Protein AF-A0A6J6SKW1-F1 (afdb_monomer)

Mean predicted aligned error: 5.34 Å

pLDDT: mean 77.15, std 4.51, range [59.34, 83.94]

Sequence (43 aa):
MKDNASSNIFHVPGLRFYNMTKPRHCYHDAEAAEADDMRAPKR

Secondary structure (DSSP, 8-state):
-EEETTTTEEEPTTSTTTTT---S-B-SSHHHHHHTTPBPPP-

Organism: NCBI:txid449393

Radius of gyration: 8.92 Å; Cα contacts (8 Å, |Δi|>4): 67; chains: 1; bounding box: 20×17×20 Å

Structure (mmCIF, N/CA/C/O backbone):
data_AF-A0A6J6SKW1-F1
#
_entry.id   AF-A0A6J6SKW1-F1
#
loop_
_atom_site.group_PDB
_atom_site.id
_atom_site.type_symbol
_atom_site.label_atom_id
_atom_site.label_alt_id
_atom_site.label_comp_id
_atom_site.label_asym_id
_atom_site.label_entity_id
_atom_site.label_seq_id
_atom_site.pdbx_PDB_ins_code
_atom_site.Cartn_x
_atom_site.Cartn_y
_atom_site.Cartn_z
_a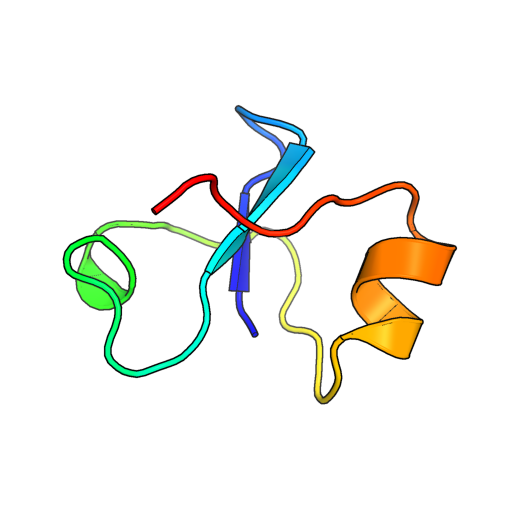tom_site.occupancy
_atom_site.B_iso_or_equiv
_atom_site.auth_seq_id
_atom_site.auth_comp_id
_atom_site.auth_asym_id
_atom_site.auth_atom_id
_atom_site.pdbx_PDB_model_num
ATOM 1 N N . MET A 1 1 ? -5.210 -2.951 -8.487 1.00 71.81 1 MET A N 1
ATOM 2 C CA . MET A 1 1 ? -4.407 -2.339 -7.404 1.00 71.81 1 MET A CA 1
ATOM 3 C C . MET A 1 1 ? -4.186 -0.866 -7.693 1.00 71.81 1 MET A C 1
ATOM 5 O O . MET A 1 1 ? -3.985 -0.502 -8.840 1.00 71.81 1 MET A O 1
ATOM 9 N N . LYS A 1 2 ? -4.277 -0.008 -6.678 1.00 77.00 2 LYS A N 1
ATOM 10 C CA . LYS A 1 2 ? -4.052 1.436 -6.817 1.00 77.00 2 LYS A CA 1
ATOM 11 C C . LYS A 1 2 ? -2.666 1.785 -6.323 1.00 77.00 2 LYS A C 1
ATOM 13 O O . LYS A 1 2 ? -2.383 1.494 -5.163 1.00 77.00 2 LYS A O 1
ATOM 18 N N . ASP A 1 3 ? -1.843 2.409 -7.151 1.00 78.94 3 ASP A N 1
ATOM 19 C CA . ASP A 1 3 ? -0.564 2.893 -6.668 1.00 78.94 3 ASP A CA 1
ATOM 20 C C . ASP A 1 3 ? -0.770 4.017 -5.631 1.00 78.94 3 ASP A C 1
ATOM 22 O O . ASP A 1 3 ? -1.767 4.736 -5.656 1.00 78.94 3 ASP A O 1
ATOM 26 N N . ASN A 1 4 ? 0.152 4.157 -4.690 1.00 75.19 4 ASN A N 1
ATOM 27 C CA . ASN A 1 4 ? 0.302 5.354 -3.893 1.00 75.19 4 ASN A CA 1
ATOM 28 C C . ASN A 1 4 ? 1.763 5.791 -3.964 1.00 75.19 4 ASN A C 1
ATOM 30 O O . ASN A 1 4 ? 2.555 5.464 -3.079 1.00 75.19 4 ASN A O 1
ATOM 34 N N . ALA A 1 5 ? 2.108 6.557 -4.997 1.00 71.38 5 ALA A N 1
ATOM 35 C CA . ALA A 1 5 ? 3.430 7.160 -5.153 1.00 71.38 5 ALA A CA 1
ATOM 36 C C . ALA A 1 5 ? 3.890 7.975 -3.930 1.00 71.38 5 ALA A C 1
ATOM 38 O O . ALA A 1 5 ? 5.082 8.182 -3.739 1.00 71.38 5 ALA A O 1
ATOM 39 N N . SER A 1 6 ? 2.973 8.435 -3.070 1.00 74.75 6 SER A N 1
ATOM 40 C CA . SER A 1 6 ? 3.340 9.119 -1.824 1.00 74.75 6 SER A CA 1
ATOM 41 C C . SER A 1 6 ? 4.017 8.199 -0.803 1.00 74.75 6 SER A C 1
ATOM 43 O O . SER A 1 6 ? 4.663 8.685 0.120 1.00 74.75 6 SER A O 1
ATOM 45 N N . SER A 1 7 ? 3.845 6.882 -0.916 1.00 71.62 7 SER A N 1
ATOM 46 C CA . SER A 1 7 ? 4.383 5.905 0.037 1.00 71.62 7 SER A CA 1
ATOM 47 C C . SER A 1 7 ? 5.066 4.705 -0.634 1.00 71.62 7 SER A C 1
ATOM 49 O O . SER A 1 7 ? 5.493 3.798 0.076 1.00 71.62 7 SER A O 1
ATOM 51 N N . ASN A 1 8 ? 5.173 4.687 -1.970 1.00 80.44 8 ASN A N 1
ATOM 52 C CA . ASN A 1 8 ? 5.642 3.547 -2.774 1.00 80.44 8 ASN A CA 1
ATOM 53 C C . ASN A 1 8 ? 4.958 2.219 -2.401 1.00 80.44 8 ASN A C 1
ATOM 55 O O . ASN A 1 8 ? 5.583 1.159 -2.368 1.00 80.44 8 ASN A O 1
ATOM 59 N N . ILE A 1 9 ? 3.660 2.273 -2.087 1.00 83.94 9 ILE A N 1
ATOM 60 C CA . ILE A 1 9 ? 2.858 1.086 -1.765 1.00 83.94 9 ILE A CA 1
ATOM 61 C C . ILE A 1 9 ? 1.580 1.046 -2.590 1.00 83.94 9 ILE A C 1
ATOM 63 O O . ILE A 1 9 ? 0.964 2.080 -2.838 1.00 83.94 9 ILE A O 1
ATOM 67 N N . PHE A 1 10 ? 1.162 -0.147 -3.013 1.00 83.94 10 PHE A N 1
ATOM 68 C CA . PHE A 1 10 ? -0.071 -0.328 -3.776 1.00 83.94 10 PHE A CA 1
ATOM 69 C C . PHE A 1 10 ? -1.211 -0.806 -2.879 1.00 83.94 10 PHE A C 1
ATOM 71 O O . PHE A 1 10 ? -1.071 -1.724 -2.087 1.00 83.94 10 PHE A O 1
ATOM 78 N N . HIS A 1 11 ? -2.399 -0.237 -3.020 1.00 81.19 11 HIS A N 1
ATOM 79 C CA . HIS A 1 11 ? -3.568 -0.692 -2.279 1.00 81.19 11 HIS A CA 1
ATOM 80 C C . HIS A 1 11 ? -4.372 -1.698 -3.108 1.00 81.19 11 HIS A C 1
ATOM 82 O O . HIS A 1 11 ? -4.783 -1.420 -4.242 1.00 81.19 11 HIS A O 1
ATOM 88 N N . VAL A 1 12 ? -4.634 -2.870 -2.529 1.00 79.06 12 VAL A N 1
ATOM 89 C CA . VAL A 1 12 ? -5.584 -3.852 -3.067 1.00 79.06 12 VAL A CA 1
ATOM 90 C C . VAL A 1 12 ? -7.022 -3.533 -2.635 1.00 79.06 12 VAL A C 1
ATOM 92 O O . VAL A 1 12 ? -7.227 -2.982 -1.545 1.00 79.06 12 VAL A O 1
ATOM 95 N N . PRO A 1 13 ? -8.025 -3.879 -3.465 1.00 76.00 13 PRO A N 1
ATOM 96 C CA . PRO A 1 13 ? -9.428 -3.827 -3.066 1.00 76.00 13 PRO A CA 1
ATOM 97 C C . PRO A 1 13 ? -9.644 -4.647 -1.787 1.00 76.00 13 PRO A C 1
ATOM 99 O O . PRO A 1 13 ? -9.158 -5.769 -1.685 1.00 76.00 13 PRO A O 1
ATOM 102 N N . GLY A 1 14 ? -10.343 -4.082 -0.801 1.00 74.81 14 GLY A N 1
ATOM 103 C CA . GLY A 1 14 ? -10.567 -4.718 0.508 1.00 74.81 14 GLY A CA 1
ATOM 104 C C . GLY A 1 14 ? -9.659 -4.211 1.633 1.00 74.81 14 GLY A C 1
ATOM 105 O O . GLY A 1 14 ? -9.950 -4.451 2.803 1.00 74.81 14 GLY A O 1
ATOM 106 N N . LEU A 1 15 ? -8.612 -3.439 1.323 1.00 75.88 15 LEU A N 1
ATOM 107 C CA . LEU A 1 15 ? -7.865 -2.710 2.348 1.00 75.88 15 LEU A CA 1
ATOM 108 C C . LEU A 1 15 ? -8.599 -1.447 2.789 1.00 75.88 15 LEU A C 1
ATOM 110 O O . LEU A 1 15 ? -9.215 -0.739 1.992 1.00 75.88 15 LEU A O 1
ATOM 114 N N . ARG A 1 16 ? -8.433 -1.114 4.069 1.00 73.69 16 ARG A N 1
A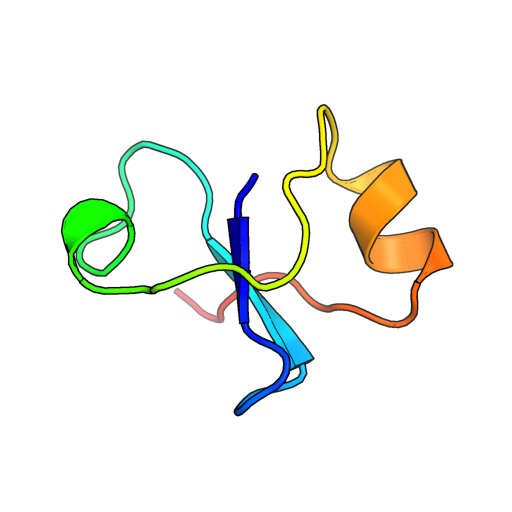TOM 115 C CA . ARG A 1 16 ? -9.103 0.007 4.742 1.00 73.69 16 ARG A CA 1
ATOM 116 C C . ARG A 1 16 ? -8.892 1.358 4.046 1.00 73.69 16 ARG A C 1
ATOM 118 O O . ARG A 1 16 ? -9.783 2.198 4.057 1.00 73.69 16 ARG A O 1
ATOM 125 N N . PHE A 1 17 ? -7.740 1.542 3.403 1.00 70.94 17 PHE A N 1
ATOM 126 C CA . PHE A 1 17 ? -7.370 2.783 2.718 1.00 70.94 17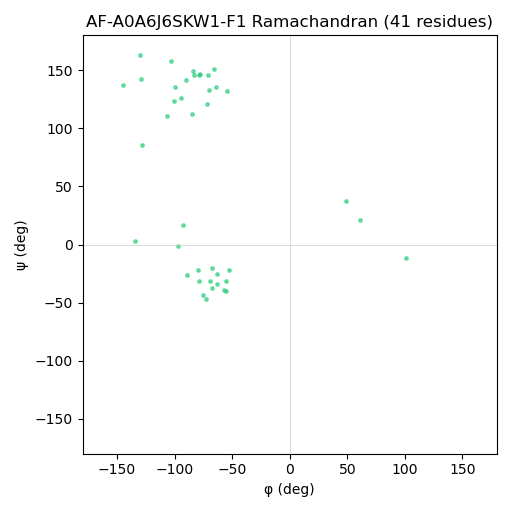 PHE A CA 1
ATOM 127 C C . PHE A 1 17 ? -7.635 2.779 1.207 1.00 70.94 17 PHE A C 1
ATOM 129 O O . PHE A 1 17 ? -7.431 3.802 0.564 1.00 70.94 17 PHE A O 1
ATOM 136 N N . TYR A 1 18 ? -8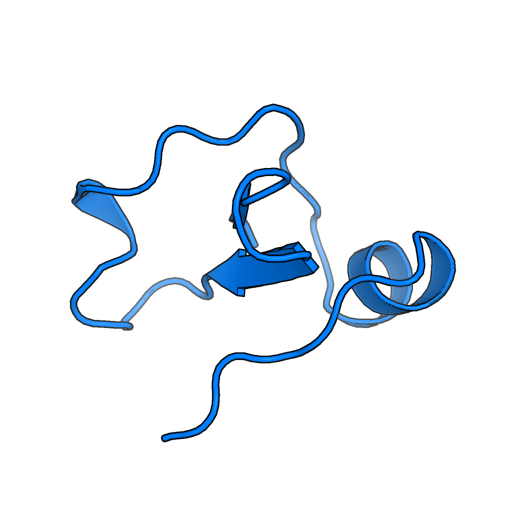.144 1.687 0.626 1.00 75.81 18 TYR A N 1
ATOM 137 C CA . TYR A 1 18 ? -8.334 1.572 -0.827 1.00 75.81 18 TYR A CA 1
ATOM 138 C C . TYR A 1 18 ? -9.188 2.707 -1.428 1.00 75.81 18 TYR A C 1
ATOM 140 O O . TYR A 1 18 ? -8.861 3.245 -2.487 1.00 75.81 18 TYR A O 1
ATOM 148 N N . ASN A 1 19 ? -10.24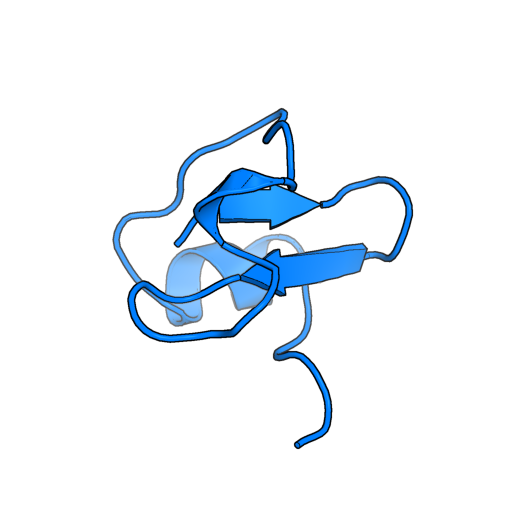6 3.120 -0.721 1.00 75.25 19 ASN A N 1
ATOM 149 C CA . ASN A 1 19 ? -11.119 4.216 -1.153 1.00 75.25 19 ASN A CA 1
ATOM 150 C C . ASN A 1 19 ? -10.552 5.616 -0.872 1.00 75.25 19 ASN A C 1
ATOM 152 O O . ASN A 1 19 ? -10.970 6.568 -1.524 1.00 75.25 19 ASN A O 1
ATOM 156 N N . MET A 1 20 ? -9.615 5.759 0.071 1.00 77.50 20 MET A N 1
ATOM 157 C CA . MET A 1 20 ? -9.011 7.057 0.408 1.00 77.50 20 MET A CA 1
ATOM 158 C C . MET A 1 20 ? -7.773 7.358 -0.439 1.00 77.50 20 MET A C 1
ATOM 160 O O . MET A 1 20 ? -7.464 8.523 -0.683 1.00 77.50 20 MET A O 1
ATOM 164 N N . THR A 1 21 ? -7.083 6.328 -0.928 1.00 76.44 21 THR A N 1
ATOM 165 C CA . THR A 1 21 ? -5.907 6.500 -1.777 1.00 76.44 21 THR A CA 1
ATOM 166 C C . THR A 1 21 ? -6.312 6.997 -3.167 1.00 76.44 21 THR A C 1
ATOM 168 O O . THR A 1 21 ? -7.057 6.336 -3.904 1.00 76.44 21 THR A O 1
ATOM 171 N N . LYS A 1 22 ? -5.795 8.166 -3.560 1.00 75.56 22 LYS A N 1
ATOM 172 C CA . LYS A 1 22 ? -5.816 8.630 -4.952 1.00 75.56 22 LYS A CA 1
ATOM 173 C C . LYS A 1 22 ? -4.609 8.039 -5.681 1.00 75.56 22 LYS A C 1
ATOM 175 O O . LYS A 1 22 ? -3.491 8.422 -5.352 1.00 75.56 22 LYS A O 1
ATOM 180 N N . PRO A 1 23 ? -4.818 7.134 -6.644 1.00 71.88 23 PRO A N 1
ATOM 181 C CA . PRO A 1 23 ? -3.727 6.565 -7.397 1.00 71.88 23 PRO A CA 1
ATOM 182 C C . PRO A 1 23 ? -3.272 7.554 -8.456 1.00 71.88 23 PRO A C 1
ATOM 184 O O . PRO A 1 23 ? -4.084 8.272 -9.045 1.00 71.88 23 PRO A O 1
ATOM 187 N N . ARG A 1 24 ? -1.979 7.551 -8.732 1.00 75.56 24 ARG A N 1
ATOM 188 C CA . ARG A 1 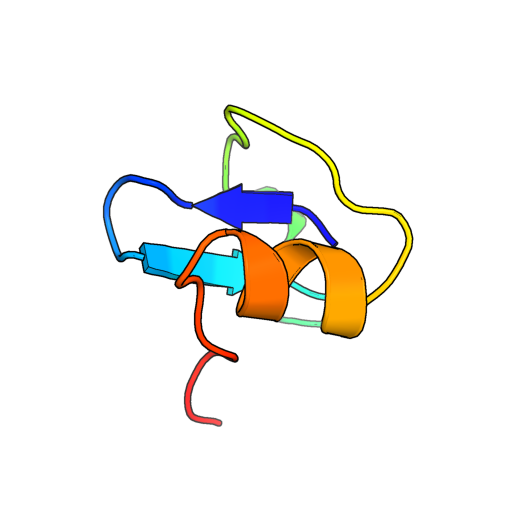24 ? -1.428 8.047 -9.990 1.00 75.56 24 ARG A CA 1
ATOM 189 C C . ARG A 1 24 ? -1.587 7.029 -11.124 1.00 75.56 24 ARG A C 1
ATOM 191 O O . ARG A 1 24 ? -1.753 7.436 -12.267 1.00 75.56 24 ARG A O 1
ATOM 198 N N . HIS A 1 25 ? -1.559 5.739 -10.817 1.00 76.38 25 HIS A N 1
ATOM 199 C CA . HIS A 1 25 ? -1.571 4.609 -11.723 1.00 76.38 25 HIS A CA 1
ATOM 200 C C . HIS A 1 25 ? -2.363 3.444 -11.112 1.00 76.38 25 HIS A C 1
ATOM 202 O O . HIS A 1 25 ? -2.280 3.131 -9.920 1.00 76.38 25 HIS A O 1
ATOM 208 N N . CYS A 1 26 ? -3.184 2.801 -11.936 1.00 79.31 26 CYS A N 1
ATOM 209 C CA . CYS A 1 26 ? -3.954 1.633 -11.538 1.00 79.31 26 CYS A CA 1
ATOM 210 C C . CYS A 1 26 ? -3.329 0.405 -12.192 1.00 79.31 26 CYS A C 1
ATOM 212 O O . CYS A 1 26 ? -3.433 0.230 -13.401 1.00 79.31 26 CYS A O 1
ATOM 214 N N . TYR A 1 27 ? -2.716 -0.451 -11.385 1.00 79.38 27 TYR A N 1
ATOM 215 C CA . TYR A 1 27 ?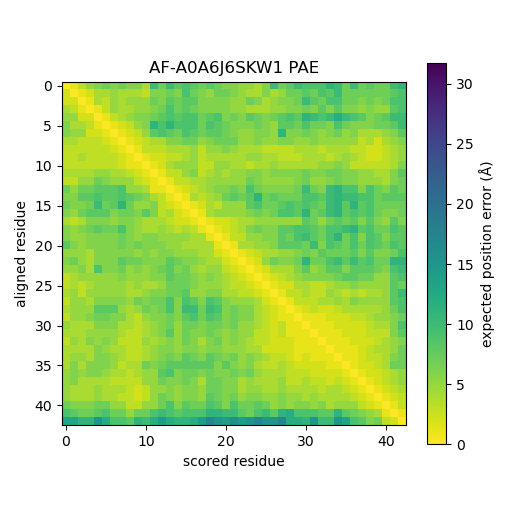 -2.206 -1.742 -11.829 1.00 79.38 27 TYR A CA 1
ATOM 216 C C . TYR A 1 27 ? -3.324 -2.778 -11.830 1.00 79.38 27 TYR A C 1
ATOM 218 O O . TYR A 1 27 ? -4.209 -2.745 -10.969 1.00 79.38 27 TYR A O 1
ATOM 226 N N . HIS A 1 28 ? -3.287 -3.717 -12.768 1.00 79.31 28 HIS A N 1
ATOM 227 C CA . HIS A 1 28 ? -4.206 -4.852 -12.745 1.00 79.31 28 HIS A CA 1
ATOM 228 C C . HIS A 1 28 ? -3.777 -5.861 -11.663 1.00 79.31 28 HIS A C 1
ATOM 230 O O . HIS A 1 28 ? -4.588 -6.237 -10.814 1.00 79.31 28 HIS A O 1
ATOM 236 N N . ASP A 1 29 ? -2.471 -6.137 -11.592 1.00 79.25 29 ASP A N 1
ATOM 237 C CA . ASP A 1 29 ? -1.870 -7.198 -10.779 1.00 79.25 29 ASP A CA 1
ATOM 238 C C . ASP A 1 29 ? -0.695 -6.705 -9.921 1.00 79.25 29 ASP A C 1
ATOM 240 O O . ASP A 1 29 ? -0.142 -5.627 -10.158 1.00 79.25 29 ASP A O 1
ATOM 244 N N . ALA A 1 30 ? -0.319 -7.505 -8.914 1.00 79.12 30 ALA A N 1
ATOM 245 C CA . ALA A 1 30 ? 0.771 -7.177 -7.988 1.00 79.12 30 ALA A CA 1
ATOM 246 C C . ALA A 1 30 ? 2.123 -7.174 -8.697 1.00 79.12 30 ALA A C 1
ATOM 248 O O . ALA A 1 30 ? 2.927 -6.292 -8.430 1.00 79.12 30 ALA A O 1
ATOM 249 N N . GLU A 1 31 ? 2.347 -8.087 -9.646 1.00 79.25 31 GLU A N 1
ATOM 250 C CA . GLU A 1 31 ? 3.575 -8.112 -10.446 1.00 79.25 31 GLU A CA 1
ATOM 251 C C . GLU A 1 31 ? 3.822 -6.806 -11.198 1.00 79.25 31 GLU A C 1
ATOM 253 O O . GLU A 1 31 ? 4.957 -6.352 -11.267 1.00 79.25 31 GLU A O 1
ATOM 258 N N . ALA A 1 32 ? 2.772 -6.177 -11.733 1.00 81.75 32 ALA A N 1
ATOM 259 C CA . ALA A 1 32 ? 2.918 -4.905 -12.433 1.00 81.75 32 ALA A CA 1
ATOM 260 C C . ALA A 1 32 ? 3.286 -3.765 -11.472 1.00 81.75 32 ALA A C 1
ATOM 262 O O . ALA A 1 32 ? 4.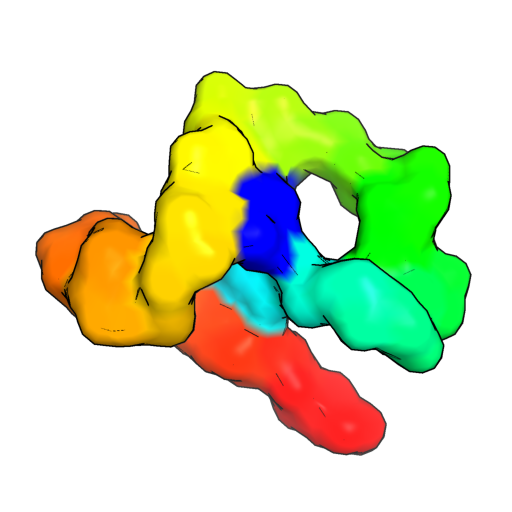007 -2.854 -11.858 1.00 81.75 32 ALA A O 1
ATOM 263 N N . ALA A 1 33 ? 2.820 -3.831 -10.222 1.00 81.56 33 ALA A N 1
ATOM 264 C CA . ALA A 1 33 ? 3.217 -2.881 -9.192 1.00 81.56 33 ALA A CA 1
ATOM 265 C C . ALA A 1 33 ? 4.665 -3.135 -8.732 1.00 81.56 33 ALA A C 1
ATOM 267 O O . ALA A 1 33 ? 5.462 -2.205 -8.694 1.00 81.56 33 ALA A O 1
ATOM 268 N N . GLU A 1 34 ? 5.037 -4.383 -8.450 1.00 81.38 34 GLU A N 1
ATOM 269 C CA . GLU A 1 34 ? 6.400 -4.746 -8.031 1.00 81.38 34 GLU A CA 1
ATOM 270 C C . GLU A 1 34 ? 7.435 -4.447 -9.136 1.00 81.38 34 GLU A C 1
ATOM 272 O O . GLU A 1 34 ? 8.543 -4.012 -8.832 1.00 81.38 34 GLU A O 1
ATOM 277 N N . ALA A 1 35 ? 7.068 -4.587 -10.419 1.00 83.94 35 ALA A N 1
ATOM 278 C CA . ALA A 1 35 ? 7.898 -4.169 -11.555 1.00 83.94 35 ALA A CA 1
ATOM 279 C C . ALA A 1 35 ? 8.150 -2.649 -11.599 1.00 83.94 35 ALA A C 1
ATOM 281 O O . ALA A 1 35 ? 9.163 -2.20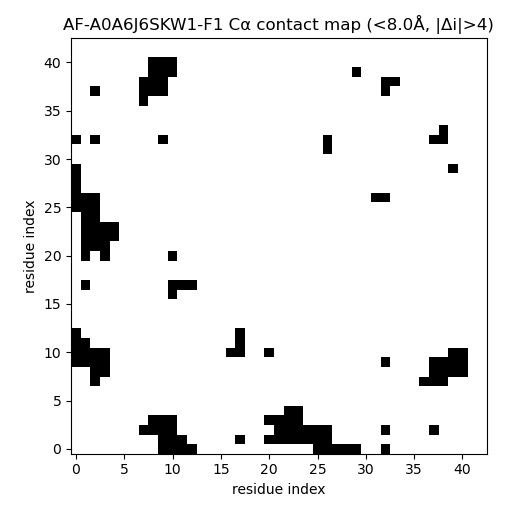8 -12.138 1.00 83.94 35 ALA A O 1
ATOM 282 N N . ASP A 1 36 ? 7.248 -1.865 -11.009 1.00 77.44 36 ASP A N 1
ATOM 283 C CA . ASP A 1 36 ? 7.330 -0.408 -10.868 1.00 77.44 36 ASP A CA 1
ATOM 284 C C . ASP A 1 36 ? 7.983 0.009 -9.527 1.00 77.44 36 ASP A C 1
ATOM 286 O O . ASP A 1 36 ? 7.841 1.147 -9.080 1.00 77.44 36 ASP A O 1
ATOM 290 N N . ASP A 1 37 ? 8.685 -0.922 -8.861 1.00 81.19 37 ASP A N 1
ATOM 291 C CA . ASP A 1 37 ? 9.328 -0.770 -7.541 1.00 81.19 37 ASP A CA 1
ATOM 292 C C . ASP A 1 37 ? 8.343 -0.442 -6.398 1.00 81.19 37 ASP A C 1
ATOM 294 O O . ASP A 1 37 ? 8.697 0.077 -5.334 1.00 81.19 37 ASP A O 1
ATOM 298 N N . MET A 1 38 ? 7.063 -0.757 -6.599 1.00 81.56 38 MET A N 1
ATOM 299 C CA . MET A 1 38 ? 6.028 -0.560 -5.596 1.00 81.56 38 MET A CA 1
ATOM 300 C C . MET A 1 38 ? 5.868 -1.781 -4.705 1.00 81.56 38 MET A C 1
ATOM 302 O O . MET A 1 38 ? 5.847 -2.910 -5.177 1.00 81.56 38 MET A O 1
ATOM 306 N N . ARG A 1 39 ? 5.643 -1.548 -3.411 1.00 82.69 39 ARG A N 1
ATOM 307 C CA . ARG A 1 39 ? 5.500 -2.614 -2.412 1.00 82.69 39 ARG A CA 1
ATOM 308 C C . ARG A 1 39 ? 4.054 -2.861 -1.995 1.00 82.69 39 ARG A C 1
ATOM 310 O O . ARG A 1 39 ? 3.199 -1.978 -2.055 1.00 82.69 39 ARG A O 1
ATOM 317 N N . ALA A 1 40 ? 3.777 -4.048 -1.468 1.00 78.25 40 ALA A N 1
ATOM 318 C CA . ALA A 1 40 ? 2.524 -4.304 -0.763 1.00 78.25 40 ALA A CA 1
ATOM 319 C C . ALA A 1 40 ? 2.489 -3.570 0.601 1.00 78.25 40 ALA A C 1
ATOM 321 O O . ALA A 1 40 ? 3.517 -3.450 1.279 1.00 78.25 40 ALA A O 1
ATOM 322 N N . PRO A 1 41 ? 1.317 -3.096 1.058 1.00 76.12 41 PRO A N 1
ATOM 323 C CA . PRO A 1 41 ? 1.181 -2.445 2.346 1.00 76.12 41 PRO A CA 1
ATOM 324 C C . PRO A 1 41 ? 1.346 -3.500 3.434 1.00 76.12 41 PRO A C 1
ATOM 326 O O . PRO A 1 41 ? 0.750 -4.579 3.375 1.00 76.12 41 PRO A O 1
ATOM 329 N N . LYS A 1 42 ? 2.164 -3.190 4.443 1.00 71.50 42 LYS A N 1
ATOM 330 C CA . LYS A 1 42 ? 2.245 -4.037 5.633 1.00 71.50 42 LYS A CA 1
ATOM 331 C C . LYS A 1 42 ? 0.886 -4.026 6.335 1.00 71.50 42 LYS A C 1
ATOM 333 O O . LYS A 1 42 ? 0.246 -2.980 6.431 1.00 71.50 42 LYS A O 1
ATOM 338 N N . ARG A 1 43 ? 0.469 -5.227 6.726 1.00 59.34 43 ARG A N 1
ATOM 339 C CA . ARG A 1 43 ? -0.835 -5.553 7.302 1.00 59.34 43 ARG A CA 1
ATOM 340 C C . ARG A 1 43 ? -1.184 -4.689 8.512 1.00 59.34 43 ARG A C 1
ATOM 342 O O . ARG A 1 43 ? -0.262 -4.416 9.311 1.00 59.34 43 ARG A O 1
#

Foldseek 3Di:
DAAQPVVLAHDDPPDPCNVVGDGPDDDPDPVVSVVVVGHHDDD

Solvent-accessible surface area (backbone atoms only — not comparable to full-atom values): 2633 Å² total; per-residue (Å²): 57,32,31,28,80,91,72,44,27,37,37,45,89,90,46,94,54,41,86,74,57,74,49,87,46,76,34,87,48,68,67,62,35,47,75,69,73,29,36,78,67,83,130